Protein AF-A0A955TQ91-F1 (afdb_monomer_lite)

Secondary structure (DSSP, 8-state):
---EEEESSPPPSSTHHHHHHHHHHHHHHHHHS----EEEEEETTTTEEEEEE--HHHHHHHHHHHHHHHHHHHTT-

Sequence (77 aa):
PYPVEYKSGGRRQWDNDDLQLCAQALCLEEMTGQEVPRGAIYHFKSRRRREVMFDQPLRDAVAEATQAIREMLENKR

pLDDT: mean 91.57, std 10.82, range [54.75, 98.44]

Foldseek 3Di:
DADEAEAQDDDDPDPVSLLVRLLVQVVVCVVPVDHDQKYWYAHPVVRDIDIHGNDPVSVVVNVVVVVVVVVVVVVVD

Structure (mmCIF, N/CA/C/O backbone):
data_AF-A0A955TQ91-F1
#
_entry.id   AF-A0A955TQ91-F1
#
loop_
_atom_site.group_PDB
_atom_site.id
_atom_site.type_symbol
_atom_site.label_atom_id
_atom_site.label_alt_id
_atom_site.label_comp_id
_atom_site.label_asym_id
_atom_site.label_entity_id
_atom_site.label_seq_id
_atom_site.pdbx_PDB_ins_code
_atom_site.Cartn_x
_atom_site.Cartn_y
_atom_site.Cartn_z
_atom_site.occupancy
_atom_site.B_iso_or_equiv
_atom_site.auth_seq_id
_atom_site.auth_comp_id
_atom_site.auth_asym_id
_atom_site.auth_atom_id
_atom_site.pdbx_PDB_model_num
ATOM 1 N N . PRO A 1 1 ? -10.727 -8.655 -6.496 1.00 93.94 1 PRO A N 1
ATOM 2 C CA . PRO A 1 1 ? -10.457 -7.393 -7.243 1.00 93.94 1 PRO A CA 1
ATOM 3 C C . PRO A 1 1 ? -8.954 -7.234 -7.560 1.00 93.94 1 PRO A C 1
ATOM 5 O O . PRO A 1 1 ? -8.167 -7.963 -6.968 1.00 93.94 1 PRO A O 1
ATOM 8 N N . TYR A 1 2 ? -8.542 -6.329 -8.465 1.00 96.94 2 TYR A N 1
ATOM 9 C CA . TYR A 1 2 ? -7.116 -6.017 -8.718 1.00 96.94 2 TYR A CA 1
ATOM 10 C C . TYR A 1 2 ? -6.915 -4.493 -8.839 1.00 96.94 2 TYR A C 1
ATOM 12 O O . TYR A 1 2 ? -7.090 -3.943 -9.933 1.00 96.94 2 TYR A O 1
ATOM 20 N N . PRO A 1 3 ? -6.629 -3.781 -7.731 1.00 97.50 3 PRO A N 1
ATOM 21 C CA . PRO A 1 3 ? -6.470 -2.331 -7.756 1.00 97.50 3 PRO A CA 1
ATOM 22 C C . PRO A 1 3 ? -5.180 -1.917 -8.477 1.00 97.50 3 PRO A C 1
ATOM 24 O O . PRO A 1 3 ? -4.153 -2.599 -8.401 1.00 97.50 3 PRO A O 1
ATOM 27 N N . VAL A 1 4 ? -5.241 -0.785 -9.185 1.00 96.25 4 VAL A N 1
ATOM 28 C CA . VAL A 1 4 ? -4.090 -0.190 -9.873 1.00 96.25 4 VAL A CA 1
ATOM 29 C C . VAL A 1 4 ? -3.926 1.263 -9.445 1.00 96.25 4 VAL A C 1
ATOM 31 O O . VAL A 1 4 ? -4.786 2.089 -9.747 1.00 96.25 4 VAL A O 1
ATOM 34 N N . GLU A 1 5 ? -2.803 1.569 -8.799 1.00 93.62 5 GLU A N 1
ATOM 35 C CA . GLU A 1 5 ? -2.441 2.919 -8.365 1.00 93.62 5 GLU A CA 1
ATOM 36 C C . GLU A 1 5 ? -1.608 3.620 -9.445 1.00 93.62 5 GLU A C 1
ATOM 38 O O . GLU A 1 5 ? -0.590 3.103 -9.916 1.00 93.62 5 GLU A O 1
ATOM 43 N N . TYR A 1 6 ? -2.031 4.815 -9.853 1.00 92.00 6 TYR A N 1
ATOM 44 C CA . TYR A 1 6 ? -1.423 5.556 -10.958 1.00 92.00 6 TYR A CA 1
ATOM 45 C C . TYR A 1 6 ? -0.526 6.685 -10.446 1.00 92.00 6 TYR A C 1
ATOM 47 O O . TYR A 1 6 ? -1.004 7.662 -9.871 1.00 92.00 6 TYR A O 1
ATOM 55 N N . LYS A 1 7 ? 0.782 6.610 -10.722 1.00 88.19 7 LYS A N 1
ATOM 56 C CA . LYS A 1 7 ? 1.759 7.625 -10.296 1.00 88.19 7 LYS A CA 1
ATOM 57 C C . LYS A 1 7 ? 2.380 8.358 -11.483 1.00 88.19 7 LYS A C 1
ATOM 59 O O . LYS A 1 7 ? 3.005 7.765 -12.366 1.00 88.19 7 LYS A O 1
ATOM 64 N N . SER A 1 8 ? 2.248 9.686 -11.484 1.00 83.31 8 SER A N 1
ATOM 65 C CA . SER A 1 8 ? 2.882 10.584 -12.464 1.00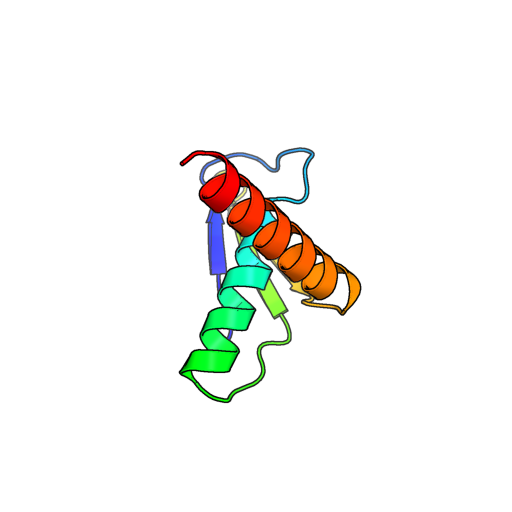 83.31 8 SER A CA 1
ATOM 66 C C . SER A 1 8 ? 4.378 10.811 -12.189 1.00 83.31 8 SER A C 1
ATOM 68 O O . SER A 1 8 ? 5.146 11.139 -13.097 1.00 83.31 8 SER A O 1
ATOM 70 N N . GLY A 1 9 ? 4.814 10.616 -10.941 1.00 73.00 9 GLY A N 1
ATOM 71 C CA . GLY A 1 9 ? 6.208 10.718 -10.510 1.00 73.00 9 GLY A CA 1
ATOM 72 C C . GLY A 1 9 ? 7.048 9.473 -10.816 1.00 73.00 9 GLY A C 1
ATOM 73 O O . GLY A 1 9 ? 6.534 8.377 -11.044 1.00 73.00 9 GLY A O 1
ATOM 74 N N . GLY A 1 10 ? 8.375 9.646 -10.804 1.00 63.56 10 GLY A N 1
ATOM 75 C CA . GLY A 1 10 ? 9.293 8.506 -10.731 1.00 63.56 10 GLY A CA 1
ATOM 76 C C . GLY A 1 10 ? 9.176 7.816 -9.372 1.00 63.56 10 GLY A C 1
ATOM 77 O O . GLY A 1 10 ? 8.668 8.419 -8.425 1.00 63.56 10 GLY A O 1
ATOM 78 N N . ARG A 1 11 ? 9.644 6.566 -9.281 1.00 62.09 11 ARG A N 1
ATOM 79 C CA . ARG A 1 11 ? 9.687 5.821 -8.017 1.00 62.09 11 ARG A CA 1
ATOM 80 C C . ARG A 1 11 ? 10.409 6.665 -6.963 1.00 62.09 11 ARG A C 1
ATOM 82 O O . ARG A 1 11 ? 11.550 7.070 -7.183 1.00 62.09 11 ARG A O 1
ATOM 89 N N . ARG A 1 12 ? 9.723 6.972 -5.862 1.00 65.38 12 ARG A N 1
ATOM 90 C CA . ARG A 1 12 ? 10.345 7.599 -4.691 1.00 65.38 12 ARG A CA 1
ATOM 91 C C . ARG A 1 12 ? 10.966 6.504 -3.825 1.00 65.38 12 ARG A C 1
ATOM 93 O O . ARG A 1 12 ? 10.630 5.335 -3.967 1.00 65.38 12 ARG A O 1
ATOM 100 N N . GLN A 1 13 ? 11.910 6.891 -2.973 1.00 58.31 13 GLN A N 1
ATOM 101 C CA . GLN A 1 13 ? 12.675 5.961 -2.135 1.00 58.31 13 GLN A CA 1
ATOM 102 C C . GLN A 1 13 ? 11.843 5.350 -0.992 1.00 58.31 13 GLN A C 1
ATOM 104 O O . GLN A 1 13 ? 12.300 4.419 -0.346 1.00 58.31 13 GLN A O 1
ATOM 109 N N . TRP A 1 14 ? 10.641 5.875 -0.747 1.00 63.56 14 TRP A N 1
ATOM 110 C CA . TRP A 1 14 ? 9.716 5.402 0.277 1.00 63.56 14 TRP A CA 1
ATOM 111 C C . TRP A 1 14 ? 8.614 4.525 -0.317 1.00 63.56 14 TRP A C 1
ATOM 113 O O . TRP A 1 14 ? 8.026 4.883 -1.339 1.00 63.56 14 TRP A O 1
ATOM 123 N N . ASP A 1 15 ? 8.281 3.442 0.385 1.00 68.25 15 ASP A N 1
ATOM 124 C CA . ASP A 1 15 ? 7.245 2.463 0.020 1.00 68.25 15 ASP A CA 1
ATOM 125 C C . ASP A 1 15 ? 5.811 2.949 0.327 1.00 68.25 15 ASP A C 1
ATOM 127 O O . ASP A 1 15 ? 4.871 2.165 0.429 1.00 68.25 15 ASP A O 1
ATOM 131 N N . ASN A 1 16 ? 5.605 4.267 0.429 1.00 82.12 16 ASN A N 1
ATOM 132 C CA . ASN A 1 16 ? 4.288 4.864 0.680 1.00 82.12 16 ASN A CA 1
ATOM 133 C C . ASN A 1 16 ? 3.249 4.466 -0.374 1.00 82.12 16 ASN A C 1
ATOM 135 O O . ASN A 1 16 ? 2.063 4.383 -0.066 1.00 82.12 16 ASN A O 1
ATOM 139 N N . ASP A 1 17 ? 3.687 4.247 -1.614 1.00 89.50 17 ASP A N 1
ATOM 140 C CA . ASP A 1 17 ? 2.799 3.854 -2.706 1.00 89.50 17 ASP A CA 1
ATOM 141 C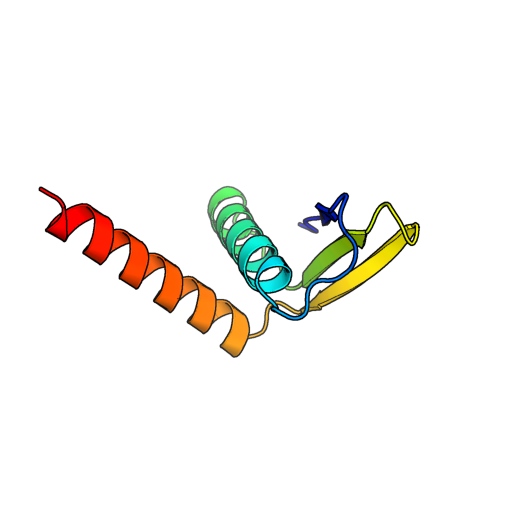 C . ASP A 1 17 ? 2.222 2.443 -2.472 1.00 89.50 17 ASP A C 1
ATOM 143 O O . ASP A 1 17 ? 1.066 2.192 -2.812 1.00 89.50 17 ASP A O 1
ATOM 147 N N . ASP A 1 18 ? 2.992 1.544 -1.848 1.00 94.44 18 ASP A N 1
ATOM 148 C CA . ASP A 1 18 ? 2.576 0.170 -1.530 1.00 94.44 18 ASP A CA 1
ATOM 149 C C . ASP A 1 18 ? 1.571 0.188 -0.379 1.00 94.44 18 ASP A C 1
ATOM 151 O O . ASP A 1 18 ? 0.535 -0.473 -0.450 1.00 94.44 18 ASP A O 1
ATOM 155 N N . LEU A 1 19 ? 1.834 1.019 0.635 1.00 95.50 19 LEU A N 1
ATOM 156 C CA . LEU A 1 19 ? 0.937 1.229 1.769 1.00 95.50 19 LEU A CA 1
ATOM 157 C C . LEU A 1 19 ? -0.421 1.791 1.319 1.00 95.50 19 LEU A C 1
ATOM 159 O O . LEU A 1 19 ? -1.468 1.291 1.726 1.00 95.50 19 LEU A O 1
ATOM 163 N N . GLN A 1 20 ? -0.413 2.797 0.438 1.00 94.50 20 GLN A N 1
ATOM 164 C CA . GLN A 1 20 ? -1.633 3.385 -0.130 1.00 94.50 20 GLN A CA 1
ATOM 165 C C . GLN A 1 20 ? -2.441 2.362 -0.928 1.00 94.50 20 GLN A C 1
ATOM 167 O O . GLN A 1 20 ? -3.654 2.246 -0.749 1.00 94.50 20 GLN A O 1
ATOM 172 N N . LEU A 1 21 ? -1.765 1.606 -1.794 1.00 97.00 21 LEU A N 1
ATOM 173 C CA . LEU A 1 21 ? -2.410 0.596 -2.620 1.00 97.00 21 LEU A CA 1
ATOM 174 C C . LEU A 1 21 ? -2.976 -0.560 -1.770 1.00 97.00 21 LEU A C 1
ATOM 176 O O . LEU A 1 21 ? -4.075 -1.039 -2.053 1.00 97.00 21 LEU A O 1
ATOM 180 N N . CYS A 1 22 ? -2.273 -0.973 -0.712 1.00 98.00 22 CYS A N 1
ATOM 181 C CA . CYS A 1 22 ? -2.761 -1.967 0.246 1.00 98.00 22 CYS A CA 1
ATOM 182 C C . CYS A 1 22 ? -3.992 -1.455 1.012 1.00 98.00 22 CYS A C 1
ATOM 184 O O . CYS A 1 22 ? -4.993 -2.159 1.103 1.00 98.00 22 CYS A O 1
ATOM 186 N N . ALA A 1 23 ? -3.982 -0.201 1.477 1.00 97.56 23 ALA A N 1
ATOM 187 C CA . ALA A 1 23 ? -5.145 0.397 2.135 1.00 97.56 23 ALA A CA 1
ATOM 188 C C . ALA A 1 23 ? -6.384 0.411 1.222 1.00 97.56 23 ALA A C 1
ATOM 190 O O . ALA A 1 23 ? -7.481 0.060 1.653 1.00 97.56 23 ALA A O 1
ATOM 191 N N . GLN A 1 24 ? -6.208 0.731 -0.064 1.00 97.69 24 GLN A N 1
ATOM 192 C CA . GLN A 1 24 ? -7.286 0.634 -1.049 1.00 97.69 24 GLN A CA 1
ATOM 193 C C . GLN A 1 24 ? -7.790 -0.808 -1.216 1.00 97.69 24 GLN A C 1
ATOM 195 O O . GLN A 1 24 ? -8.993 -1.022 -1.378 1.00 97.69 24 GLN A O 1
ATOM 200 N N . ALA A 1 25 ? -6.893 -1.795 -1.193 1.00 98.25 25 ALA A N 1
ATOM 201 C CA . ALA A 1 25 ? -7.264 -3.202 -1.274 1.00 98.25 25 ALA A CA 1
ATOM 202 C C . ALA A 1 25 ? -8.139 -3.630 -0.091 1.00 98.25 25 ALA A C 1
ATOM 204 O O . ALA A 1 25 ? -9.175 -4.243 -0.330 1.00 98.25 25 ALA A O 1
ATOM 205 N N . LEU A 1 26 ? -7.795 -3.225 1.137 1.00 98.12 26 LEU A N 1
ATOM 206 C CA . LEU A 1 26 ? -8.611 -3.487 2.331 1.00 98.12 26 LEU A CA 1
ATOM 207 C C . LEU A 1 26 ? -10.022 -2.897 2.201 1.00 98.12 26 LEU A C 1
ATOM 209 O O . LEU A 1 26 ? -11.004 -3.584 2.468 1.00 98.12 26 LEU A O 1
ATOM 213 N N . CYS A 1 27 ? -10.143 -1.659 1.709 1.00 97.88 27 CYS A N 1
ATOM 214 C CA . CYS A 1 27 ? -11.452 -1.061 1.433 1.00 97.88 27 CYS A CA 1
ATOM 215 C C . CYS A 1 27 ? -12.252 -1.872 0.403 1.00 97.88 27 CYS A C 1
ATOM 217 O O . CYS A 1 27 ? -13.450 -2.077 0.567 1.00 97.88 27 CYS A O 1
ATOM 219 N N . LEU A 1 28 ? -11.608 -2.349 -0.666 1.00 98.12 28 LEU A N 1
ATOM 220 C CA . LEU A 1 28 ? -12.277 -3.177 -1.671 1.00 98.12 28 LEU A CA 1
ATOM 221 C C . LEU A 1 28 ? -12.707 -4.536 -1.109 1.00 98.12 28 LEU A C 1
ATOM 223 O O . LEU A 1 28 ? -13.790 -5.005 -1.461 1.00 98.12 28 LEU A O 1
ATOM 227 N N . GLU A 1 29 ? -11.890 -5.160 -0.259 1.00 98.31 29 GLU A N 1
ATOM 228 C CA . GLU A 1 29 ? -12.243 -6.399 0.443 1.00 98.31 29 GLU A CA 1
ATOM 229 C C . GLU A 1 29 ? -13.505 -6.193 1.292 1.00 98.31 29 GLU A C 1
ATOM 231 O O . GLU A 1 29 ? -14.463 -6.950 1.142 1.00 98.31 29 GLU A O 1
ATOM 236 N N . GLU A 1 30 ? -13.561 -5.120 2.087 1.00 97.69 30 GLU A N 1
ATOM 237 C CA . GLU A 1 30 ? -14.728 -4.769 2.911 1.00 97.69 30 GLU A CA 1
ATOM 238 C C . GLU A 1 30 ? -15.980 -4.495 2.062 1.00 97.69 30 GLU A C 1
ATOM 240 O O . GLU A 1 30 ? -17.061 -5.006 2.348 1.00 97.69 30 GLU A O 1
ATOM 245 N N . MET A 1 31 ? -15.835 -3.731 0.977 1.00 97.75 31 MET A N 1
ATOM 246 C CA . MET A 1 31 ? -16.955 -3.357 0.109 1.00 97.75 31 MET A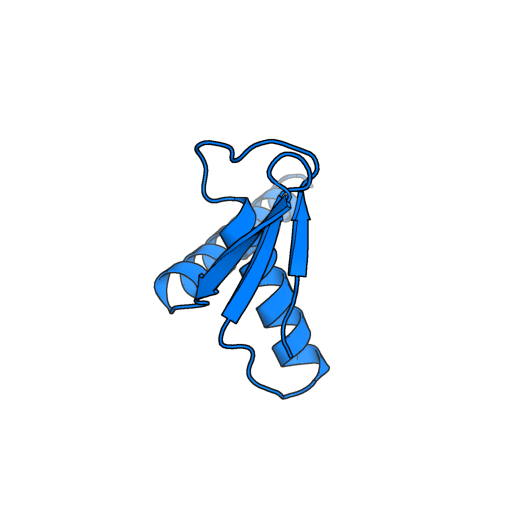 CA 1
ATOM 247 C C . MET A 1 31 ? -17.528 -4.532 -0.690 1.00 97.75 31 MET A C 1
ATOM 249 O O . MET A 1 31 ? -18.706 -4.516 -1.042 1.00 97.75 31 MET A O 1
ATOM 253 N N . THR A 1 32 ? -16.693 -5.508 -1.055 1.00 97.44 32 THR A N 1
ATOM 254 C CA . THR A 1 32 ? -17.067 -6.558 -2.020 1.00 97.44 32 THR A CA 1
ATOM 255 C C . THR A 1 32 ? -17.162 -7.953 -1.415 1.00 97.44 32 THR A C 1
ATOM 257 O O . THR A 1 32 ? -17.694 -8.852 -2.066 1.00 97.44 32 THR A O 1
ATOM 260 N N . GLY A 1 33 ? -16.639 -8.159 -0.203 1.00 97.62 33 GLY A N 1
ATOM 261 C CA . GLY A 1 33 ? -16.521 -9.475 0.425 1.00 97.62 33 GLY A CA 1
ATOM 262 C C . GLY A 1 33 ? -15.557 -10.426 -0.297 1.00 97.62 33 GLY A C 1
ATOM 263 O O . GLY A 1 33 ? -15.588 -11.628 -0.045 1.00 97.62 33 GLY A O 1
ATOM 264 N N . GLN A 1 34 ? -14.736 -9.925 -1.225 1.00 97.88 34 GLN A N 1
ATOM 265 C CA . GLN A 1 34 ? -13.777 -10.718 -1.994 1.00 97.88 34 GLN A CA 1
ATOM 266 C C . GLN A 1 34 ? -12.352 -10.382 -1.588 1.00 97.88 34 GLN A C 1
ATOM 268 O O . GLN A 1 34 ? -11.993 -9.208 -1.559 1.00 97.88 34 GLN A O 1
ATOM 273 N N . GLU A 1 35 ? -11.519 -11.406 -1.405 1.00 97.69 35 GLU A N 1
ATOM 274 C CA . GLU A 1 35 ? -10.092 -11.222 -1.152 1.00 97.69 35 GLU A CA 1
ATOM 275 C C . GLU A 1 35 ? -9.398 -10.451 -2.286 1.00 97.69 35 GLU A C 1
ATOM 277 O O . GLU A 1 35 ? -9.671 -10.615 -3.488 1.00 97.69 35 GLU A O 1
ATOM 282 N N . VAL A 1 36 ? -8.444 -9.615 -1.892 1.00 98.38 36 VAL A N 1
ATOM 283 C CA . VAL A 1 36 ? -7.567 -8.863 -2.777 1.00 98.38 36 VAL A CA 1
ATOM 284 C C . VAL A 1 36 ? -6.139 -9.162 -2.324 1.00 98.38 36 VAL A C 1
ATOM 286 O O . VAL A 1 36 ? -5.617 -8.494 -1.444 1.00 98.38 36 VAL A O 1
ATOM 289 N N . PRO A 1 37 ? -5.466 -10.176 -2.893 1.00 98.12 37 PRO A N 1
ATOM 290 C CA . PRO A 1 37 ? -4.132 -10.567 -2.430 1.00 98.12 37 PRO A CA 1
ATOM 291 C C . PRO A 1 37 ? -3.005 -9.680 -2.982 1.00 98.12 37 PRO A C 1
ATOM 293 O O . PRO A 1 37 ? -1.876 -9.745 -2.497 1.00 98.12 37 PRO A O 1
ATOM 296 N N . ARG A 1 38 ? -3.276 -8.902 -4.040 1.00 98.44 38 ARG A N 1
ATOM 297 C CA . ARG A 1 38 ? -2.279 -8.078 -4.736 1.00 98.44 38 ARG A CA 1
ATOM 298 C C . ARG A 1 38 ? -2.904 -7.014 -5.636 1.00 98.44 38 ARG A C 1
ATOM 300 O O . ARG A 1 38 ? -4.078 -7.105 -6.002 1.00 98.44 38 ARG A O 1
ATOM 307 N N . GLY A 1 39 ? -2.083 -6.055 -6.049 1.00 98.06 39 GLY A N 1
ATOM 308 C CA . GLY A 1 39 ? -2.412 -5.018 -7.029 1.00 98.06 39 GLY A CA 1
ATOM 309 C C . GLY A 1 39 ? -1.166 -4.536 -7.766 1.00 98.06 39 GLY A C 1
ATOM 310 O O . GLY A 1 39 ? -0.097 -5.137 -7.655 1.00 98.06 39 GLY A O 1
ATOM 311 N N . ALA A 1 40 ? -1.278 -3.443 -8.519 1.00 96.81 40 ALA A N 1
ATOM 312 C CA . ALA A 1 40 ? -0.133 -2.878 -9.228 1.00 96.81 40 ALA A CA 1
ATOM 313 C C . ALA A 1 40 ? -0.005 -1.367 -9.072 1.00 96.81 40 ALA A C 1
ATOM 315 O O . ALA A 1 40 ? -0.987 -0.635 -9.104 1.00 96.81 40 ALA A O 1
ATOM 316 N N . ILE A 1 41 ? 1.235 -0.890 -9.041 1.00 94.31 41 ILE A N 1
ATOM 317 C CA . ILE A 1 41 ? 1.552 0.527 -9.207 1.00 94.31 41 ILE A CA 1
ATOM 318 C C . ILE A 1 41 ? 2.008 0.743 -10.645 1.00 94.31 41 ILE A C 1
ATOM 320 O O . ILE A 1 41 ? 2.959 0.108 -11.114 1.00 94.31 41 ILE A O 1
ATOM 324 N N . TYR A 1 42 ? 1.335 1.642 -11.356 1.00 92.94 42 TYR A N 1
ATOM 325 C CA . TYR A 1 42 ? 1.699 2.053 -12.704 1.00 92.94 42 TYR A CA 1
ATOM 326 C C . TYR A 1 42 ? 2.404 3.410 -12.683 1.00 92.94 42 TYR A C 1
ATOM 328 O O . TYR A 1 42 ? 1.817 4.435 -12.332 1.00 92.94 42 TYR A O 1
ATOM 336 N N . HIS A 1 43 ? 3.665 3.427 -13.117 1.00 89.94 43 HIS A N 1
ATOM 337 C CA . HIS A 1 43 ? 4.450 4.653 -13.235 1.00 89.94 43 HIS A CA 1
ATOM 338 C C . HIS A 1 43 ? 4.368 5.204 -14.661 1.00 89.94 43 HIS A C 1
ATOM 340 O O . HIS A 1 43 ? 4.918 4.616 -15.594 1.00 89.94 43 HIS A O 1
ATOM 346 N N . PHE A 1 44 ? 3.755 6.376 -14.837 1.00 87.88 44 PHE A N 1
ATOM 347 C CA . PHE A 1 44 ? 3.572 6.981 -16.163 1.00 87.88 44 PHE A CA 1
ATOM 348 C C . PHE A 1 44 ? 4.889 7.309 -16.872 1.00 87.88 44 PHE A C 1
ATOM 350 O O . PHE A 1 44 ? 4.983 7.127 -18.085 1.00 87.88 44 PHE A O 1
ATOM 357 N N . LYS A 1 45 ? 5.917 7.753 -16.133 1.00 85.94 45 LYS A N 1
ATOM 358 C CA . LYS A 1 45 ? 7.219 8.116 -16.721 1.00 85.94 45 LYS A CA 1
ATOM 359 C C . LYS A 1 45 ? 7.928 6.928 -17.365 1.00 85.94 45 LYS A C 1
ATOM 361 O O . LYS A 1 45 ? 8.496 7.070 -18.439 1.00 85.94 45 LYS A O 1
ATOM 366 N N . SER A 1 46 ? 7.903 5.767 -16.711 1.00 87.50 46 SER A N 1
ATOM 367 C CA . SER A 1 46 ? 8.543 4.550 -17.221 1.00 87.50 46 SER A CA 1
ATOM 368 C C . SER A 1 46 ? 7.594 3.663 -18.028 1.00 87.50 46 SE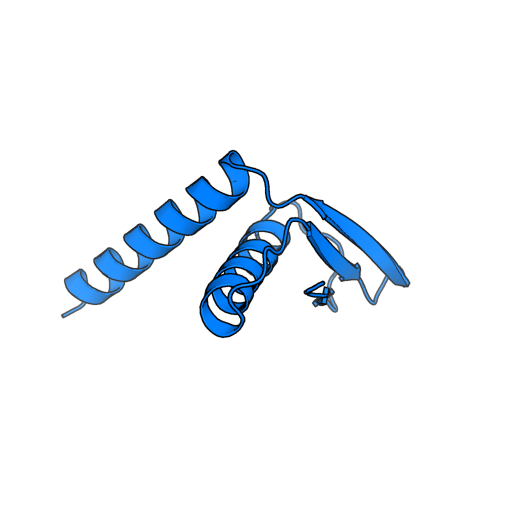R A C 1
ATOM 370 O O . SER A 1 46 ? 8.063 2.736 -18.683 1.00 87.50 46 SER A O 1
ATOM 372 N N . ARG A 1 47 ? 6.278 3.928 -17.982 1.00 89.50 47 ARG A N 1
ATOM 373 C CA . ARG A 1 47 ? 5.203 3.087 -18.540 1.00 89.50 47 ARG A CA 1
ATOM 374 C C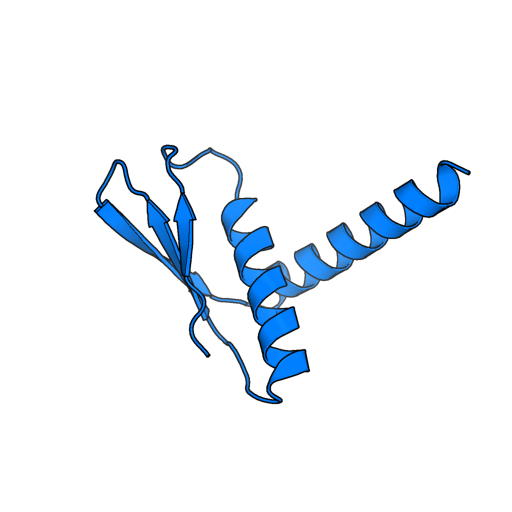 . ARG A 1 47 ? 5.271 1.633 -18.064 1.00 89.50 47 ARG A C 1
ATOM 376 O O . ARG A 1 47 ? 4.926 0.710 -18.797 1.00 89.50 47 ARG A O 1
ATOM 383 N N . ARG A 1 48 ? 5.736 1.420 -16.831 1.00 89.19 48 ARG A N 1
ATOM 384 C CA . ARG A 1 48 ? 5.883 0.089 -16.227 1.00 89.19 48 ARG A CA 1
ATOM 385 C C . ARG A 1 48 ? 4.924 -0.089 -15.062 1.00 89.19 48 ARG A C 1
ATOM 387 O O . ARG A 1 48 ? 4.638 0.861 -14.332 1.00 89.19 48 ARG A O 1
ATOM 394 N N . ARG A 1 49 ? 4.473 -1.333 -14.892 1.00 92.94 49 ARG A N 1
ATOM 395 C CA . ARG A 1 49 ? 3.751 -1.801 -13.709 1.00 92.94 49 ARG A CA 1
ATOM 396 C C . ARG A 1 49 ? 4.719 -2.513 -12.777 1.00 92.94 49 ARG A C 1
ATOM 398 O O . ARG A 1 49 ? 5.570 -3.269 -13.241 1.00 92.94 49 ARG A O 1
ATOM 405 N N . ARG A 1 50 ? 4.565 -2.277 -11.482 1.00 92.69 50 ARG A N 1
ATOM 406 C CA . ARG A 1 50 ? 5.169 -3.077 -10.420 1.00 92.69 50 ARG A CA 1
ATOM 407 C C . ARG A 1 50 ? 4.038 -3.710 -9.631 1.00 92.69 50 ARG A C 1
ATOM 409 O O . ARG A 1 50 ? 3.183 -2.986 -9.131 1.00 92.69 50 ARG A O 1
ATOM 416 N N . GLU A 1 51 ? 4.022 -5.033 -9.576 1.00 96.56 51 GLU A N 1
ATOM 417 C CA . GLU A 1 51 ? 3.075 -5.757 -8.736 1.00 96.56 51 GLU A CA 1
ATOM 418 C C . GLU A 1 51 ? 3.478 -5.616 -7.264 1.00 96.56 51 GLU A C 1
ATOM 420 O O . GLU A 1 51 ? 4.669 -5.568 -6.942 1.00 96.56 51 GLU A O 1
ATOM 425 N N . VAL A 1 52 ? 2.476 -5.508 -6.399 1.00 96.50 52 VAL A N 1
ATOM 426 C CA . VAL A 1 52 ? 2.620 -5.416 -4.946 1.00 96.50 52 VAL A CA 1
ATOM 427 C C . VAL A 1 52 ? 1.770 -6.518 -4.338 1.00 96.50 52 VAL A C 1
ATOM 429 O O . VAL A 1 52 ? 0.565 -6.577 -4.591 1.00 96.50 52 VAL A O 1
ATOM 432 N N . MET A 1 53 ? 2.407 -7.388 -3.559 1.00 98.06 53 MET A N 1
ATOM 433 C CA . MET A 1 53 ? 1.717 -8.384 -2.745 1.00 98.06 53 MET A CA 1
ATOM 434 C C . MET A 1 53 ? 1.242 -7.721 -1.453 1.00 98.06 53 MET A C 1
ATOM 436 O O . MET A 1 53 ? 2.005 -6.994 -0.825 1.00 98.06 53 MET A O 1
ATOM 440 N N . PHE A 1 54 ? -0.004 -7.968 -1.055 1.00 97.94 54 PHE A N 1
ATOM 441 C CA . PHE A 1 54 ? -0.555 -7.450 0.201 1.00 97.94 54 PHE A CA 1
ATOM 442 C C . PHE A 1 54 ? -0.368 -8.485 1.305 1.00 97.94 54 PHE A C 1
ATOM 444 O O . PHE A 1 54 ? -1.322 -9.131 1.747 1.00 97.94 54 PHE A O 1
ATOM 451 N N . ASP A 1 55 ? 0.893 -8.687 1.679 1.00 97.44 55 ASP A N 1
ATOM 452 C CA . ASP A 1 55 ? 1.289 -9.591 2.751 1.00 97.44 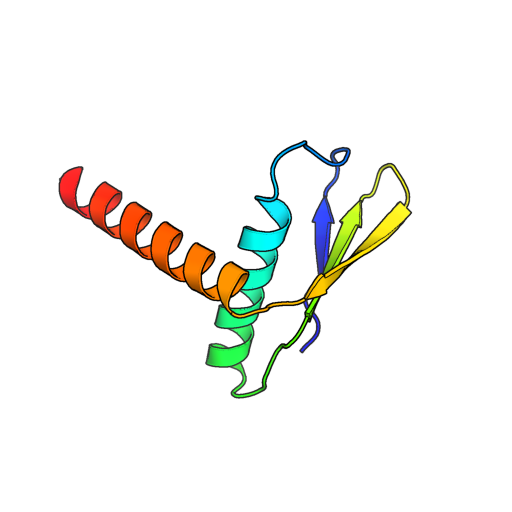55 ASP A CA 1
ATOM 453 C C . ASP A 1 55 ? 0.944 -9.034 4.141 1.00 97.44 55 ASP A C 1
ATOM 455 O O . ASP A 1 55 ? 0.494 -7.895 4.295 1.00 97.44 55 ASP A O 1
ATOM 459 N N . GLN A 1 56 ? 1.110 -9.874 5.164 1.00 97.94 56 GLN A N 1
ATOM 460 C CA . GLN A 1 56 ? 0.760 -9.501 6.531 1.00 97.94 56 GLN A CA 1
ATOM 461 C C . GLN A 1 56 ? 1.541 -8.270 7.027 1.00 97.94 56 GLN A C 1
ATOM 463 O O . GLN A 1 56 ? 0.887 -7.354 7.516 1.00 97.94 56 GLN A O 1
ATOM 468 N N . PRO A 1 57 ? 2.874 -8.161 6.834 1.00 97.44 57 PRO A N 1
ATOM 469 C CA . PRO A 1 57 ? 3.611 -6.961 7.232 1.00 97.44 57 PRO A CA 1
ATOM 470 C C . PRO A 1 57 ? 3.065 -5.669 6.614 1.00 97.44 57 PRO A C 1
ATOM 472 O O . PRO A 1 57 ? 2.936 -4.658 7.305 1.00 97.44 57 PRO A O 1
ATOM 475 N N . LEU A 1 58 ? 2.709 -5.687 5.325 1.00 97.06 58 LEU A N 1
ATOM 476 C CA . LEU A 1 58 ? 2.152 -4.507 4.670 1.00 97.06 58 LEU A CA 1
ATOM 477 C C . LEU A 1 58 ? 0.747 -4.173 5.190 1.00 97.06 58 LEU A C 1
ATOM 479 O O . LEU A 1 58 ? 0.414 -2.998 5.340 1.00 97.06 58 LEU A O 1
ATOM 483 N N . ARG A 1 59 ? -0.077 -5.183 5.487 1.00 98.12 59 ARG A N 1
ATOM 484 C CA . ARG A 1 59 ? -1.402 -4.996 6.105 1.00 98.12 59 ARG A CA 1
ATOM 485 C C . ARG A 1 59 ? -1.293 -4.435 7.526 1.00 98.12 59 ARG A C 1
ATOM 487 O O . ARG A 1 59 ? -2.032 -3.510 7.862 1.00 98.12 59 ARG A O 1
ATOM 494 N N . ASP A 1 60 ? -0.343 -4.926 8.316 1.00 98.19 60 ASP A N 1
ATOM 495 C CA . ASP A 1 60 ? -0.074 -4.442 9.673 1.00 98.19 60 ASP A CA 1
ATOM 496 C C . ASP A 1 60 ? 0.372 -2.975 9.652 1.00 98.19 60 ASP A C 1
ATOM 498 O O . ASP A 1 60 ? -0.148 -2.157 10.412 1.00 98.19 60 ASP A O 1
ATOM 502 N N . ALA A 1 61 ? 1.246 -2.605 8.711 1.00 97.25 61 ALA A N 1
ATOM 503 C CA . ALA A 1 61 ? 1.665 -1.218 8.527 1.00 97.25 61 ALA A CA 1
ATOM 504 C C . ALA A 1 61 ? 0.487 -0.292 8.168 1.00 97.25 61 ALA A C 1
ATOM 506 O O . ALA A 1 61 ? 0.435 0.854 8.622 1.00 97.25 61 ALA A O 1
ATOM 507 N N . VAL A 1 62 ? -0.483 -0.763 7.368 1.00 97.75 62 VAL A N 1
ATOM 508 C CA . VAL A 1 62 ? -1.702 0.015 7.078 1.00 97.75 62 VAL A CA 1
ATOM 509 C C . VAL A 1 62 ? -2.528 0.214 8.348 1.00 97.75 62 VAL A C 1
ATOM 511 O O . VAL A 1 62 ? -3.025 1.320 8.585 1.00 97.75 62 VAL A O 1
ATOM 514 N N . ALA A 1 63 ? -2.671 -0.827 9.170 1.00 97.75 63 ALA A N 1
ATOM 515 C CA . ALA A 1 63 ? -3.406 -0.747 10.428 1.00 97.75 63 ALA A CA 1
ATOM 516 C C . ALA A 1 63 ? -2.747 0.238 11.409 1.00 97.75 63 ALA A C 1
ATOM 518 O O . ALA A 1 63 ? -3.434 1.105 11.954 1.00 97.75 63 ALA A O 1
ATOM 519 N N . GLU A 1 64 ? -1.422 0.172 11.563 1.00 97.75 64 GLU A N 1
ATOM 520 C CA . GLU A 1 64 ? -0.644 1.094 12.399 1.00 97.75 64 GLU A CA 1
ATOM 521 C C . GLU A 1 64 ? -0.797 2.545 11.926 1.00 97.75 64 GLU A C 1
ATOM 523 O O . GLU A 1 64 ? -1.163 3.424 12.710 1.00 97.75 64 GLU A O 1
ATOM 528 N N . ALA A 1 65 ? -0.602 2.800 10.627 1.00 96.31 65 ALA A N 1
ATOM 529 C CA . ALA A 1 65 ? -0.748 4.138 10.059 1.00 96.31 65 ALA A CA 1
ATOM 530 C C . ALA A 1 65 ? -2.171 4.688 10.245 1.00 96.31 65 ALA A C 1
ATOM 532 O O . ALA A 1 65 ? -2.353 5.863 10.572 1.00 96.31 65 ALA A O 1
ATOM 533 N N . THR A 1 66 ? -3.186 3.838 10.074 1.00 96.81 66 THR A N 1
ATOM 534 C CA . THR A 1 66 ? -4.590 4.211 10.286 1.00 96.81 66 THR A CA 1
ATOM 535 C C . THR A 1 66 ? -4.839 4.618 11.736 1.00 96.81 66 THR A C 1
ATOM 537 O O . THR A 1 66 ? -5.486 5.638 11.981 1.00 96.81 66 THR A O 1
ATOM 540 N N . GLN A 1 67 ? -4.309 3.854 12.692 1.00 97.44 67 GLN A N 1
ATOM 541 C CA . GLN A 1 67 ? -4.455 4.143 14.114 1.00 97.44 67 GLN A CA 1
ATOM 542 C C . GLN A 1 67 ? -3.752 5.451 14.501 1.00 97.44 67 GLN A C 1
ATOM 544 O O . GLN A 1 67 ? -4.379 6.325 15.099 1.00 97.44 67 GLN A O 1
ATOM 549 N N . ALA A 1 68 ? -2.507 5.650 14.060 1.00 96.69 68 ALA A N 1
ATOM 550 C CA . ALA A 1 68 ? -1.762 6.883 14.312 1.00 96.69 68 ALA A CA 1
ATOM 551 C C . ALA A 1 68 ? -2.470 8.128 13.739 1.00 96.69 68 ALA A C 1
ATOM 553 O O . ALA A 1 68 ? -2.499 9.188 14.369 1.00 96.69 68 ALA A O 1
ATOM 554 N N . ILE A 1 69 ? -3.086 8.014 12.554 1.00 95.88 69 ILE A N 1
ATOM 555 C CA . ILE A 1 69 ? -3.874 9.105 11.960 1.00 95.88 69 ILE A CA 1
ATOM 556 C C . ILE A 1 69 ? -5.116 9.409 12.806 1.00 95.88 69 ILE A C 1
ATOM 558 O O . ILE A 1 69 ? -5.413 10.585 13.021 1.00 95.88 69 ILE A O 1
ATOM 562 N N . ARG A 1 70 ? -5.832 8.389 13.298 1.00 96.50 70 ARG A N 1
ATOM 563 C CA . ARG A 1 70 ? -7.005 8.578 14.173 1.00 96.50 70 ARG A CA 1
ATOM 564 C C . ARG A 1 70 ? -6.628 9.311 15.456 1.00 96.50 70 ARG A C 1
ATOM 566 O O . ARG A 1 70 ? -7.223 10.344 15.747 1.00 96.50 70 ARG A O 1
ATOM 573 N N . GLU A 1 71 ? -5.579 8.861 16.137 1.00 97.19 71 GLU A N 1
ATOM 574 C CA . GLU A 1 71 ? -5.071 9.505 17.355 1.00 97.19 71 GLU A CA 1
ATOM 575 C C . GLU A 1 71 ? -4.654 10.959 17.102 1.00 97.19 71 GLU A C 1
ATOM 577 O O . GLU A 1 71 ? -4.969 11.854 17.887 1.00 97.19 71 GLU A O 1
ATOM 582 N N . MET A 1 72 ? -3.984 11.235 15.977 1.00 96.25 72 MET A N 1
ATOM 583 C CA . MET A 1 72 ? -3.616 12.602 15.600 1.00 96.25 72 MET A CA 1
ATOM 584 C C . MET A 1 72 ? -4.849 13.498 15.394 1.00 96.25 72 MET A C 1
ATOM 586 O O . MET A 1 72 ? -4.802 14.684 15.723 1.00 96.25 72 MET A O 1
ATOM 590 N N . LEU A 1 73 ? -5.928 12.971 14.811 1.00 95.69 73 LEU A N 1
ATOM 591 C CA . LEU A 1 73 ? -7.164 13.722 14.577 1.00 95.69 73 LEU A CA 1
ATOM 592 C C . LEU A 1 73 ? -7.948 13.967 15.872 1.00 95.69 73 LEU A C 1
ATOM 594 O O . LEU A 1 73 ? -8.538 15.035 16.026 1.00 95.69 73 LEU A O 1
ATOM 598 N N . GLU A 1 74 ? -7.927 13.015 16.802 1.00 94.31 74 GLU A N 1
ATOM 599 C CA . GLU A 1 74 ? -8.577 13.128 18.111 1.00 94.31 74 GLU A CA 1
ATOM 600 C C . GLU A 1 74 ? -7.857 14.125 19.030 1.00 94.31 74 GLU A C 1
ATOM 602 O O . GLU A 1 74 ? -8.511 14.966 19.644 1.00 94.31 74 GLU A O 1
ATOM 607 N N . ASN A 1 75 ? -6.519 14.110 19.049 1.00 89.00 75 ASN A N 1
ATOM 608 C CA . ASN A 1 75 ? -5.689 14.993 19.882 1.00 89.00 75 ASN A CA 1
ATOM 609 C C . ASN A 1 75 ? -5.554 16.434 19.348 1.00 89.00 75 ASN A C 1
ATOM 611 O O . ASN A 1 75 ? -4.935 17.278 19.994 1.00 89.00 75 ASN A O 1
ATOM 615 N N . LYS A 1 76 ? -6.091 16.729 18.157 1.00 66.56 76 LYS A N 1
ATOM 616 C CA . LYS A 1 76 ? -6.129 18.081 17.566 1.00 66.56 76 LYS A CA 1
ATOM 617 C C . LYS A 1 76 ? -7.411 18.863 17.900 1.00 66.56 76 LYS A C 1
ATOM 619 O O . LYS A 1 76 ? -7.613 19.929 17.316 1.00 66.56 76 LYS A O 1
ATOM 624 N N . ARG A 1 77 ? -8.270 18.343 18.784 1.00 54.75 77 ARG A N 1
ATOM 625 C CA . ARG A 1 77 ? -9.471 19.031 19.290 1.00 54.75 77 ARG A CA 1
ATOM 626 C C . ARG A 1 77 ? -9.202 19.791 20.580 1.00 54.75 77 ARG A C 1
ATOM 628 O O . ARG A 1 77 ? -8.453 19.265 21.427 1.00 54.75 77 ARG A O 1
#

Radius of gyration: 13.81 Å; chains: 1; bounding box: 30×30×38 Å